Protein AF-A0A1F1QFQ6-F1 (afdb_monomer_lite)

Foldseek 3Di:
DDPDDPPPPDPDWAKKKKAFCPDPCVPDQADALLVCAPWAEAEEADPDPVVVVNQVSNVVSPHGHHHPYYYHDPLVSLVCRLVVVTMYIDTPVVDDPVSCVRMHIHHYPDGD

Structure (mmCIF, N/CA/C/O backbone):
data_AF-A0A1F1QF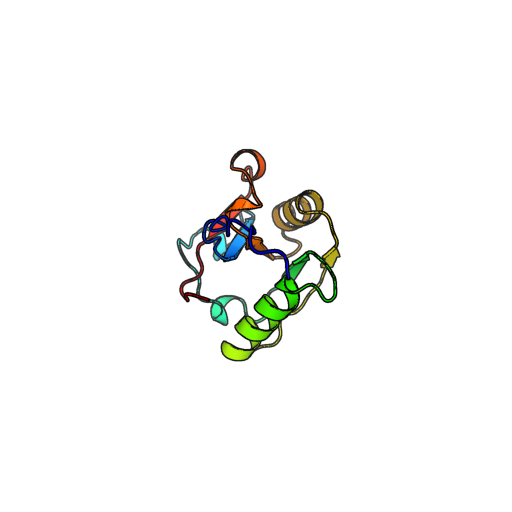Q6-F1
#
_entry.id   AF-A0A1F1QFQ6-F1
#
loop_
_atom_site.group_PDB
_atom_site.id
_atom_site.type_symbol
_atom_site.label_atom_id
_atom_site.label_alt_id
_atom_site.label_comp_id
_atom_site.label_asym_id
_atom_site.label_entity_id
_atom_site.label_seq_id
_atom_site.pdbx_PDB_ins_code
_atom_site.Cartn_x
_atom_site.Cartn_y
_atom_site.Cartn_z
_atom_site.occupancy
_atom_site.B_iso_or_equiv
_atom_site.auth_seq_id
_atom_site.auth_comp_id
_atom_site.auth_asym_id
_atom_site.auth_atom_id
_atom_site.pdbx_PDB_model_num
ATOM 1 N N . MET A 1 1 ? 36.930 -6.277 -19.222 1.00 47.19 1 MET A N 1
ATOM 2 C CA . MET A 1 1 ? 36.240 -6.830 -18.038 1.00 47.19 1 MET A CA 1
ATOM 3 C C . MET A 1 1 ? 36.859 -6.169 -16.820 1.00 47.19 1 MET A C 1
ATOM 5 O O . MET A 1 1 ? 38.030 -6.411 -16.578 1.00 47.19 1 MET A O 1
ATOM 9 N N . HIS A 1 2 ? 36.131 -5.277 -16.145 1.00 47.06 2 HIS A N 1
ATOM 10 C CA . HIS A 1 2 ? 36.569 -4.670 -14.883 1.00 47.06 2 HIS A CA 1
ATOM 11 C C . HIS A 1 2 ? 35.877 -5.403 -13.726 1.00 47.06 2 HIS A C 1
ATOM 13 O O . HIS A 1 2 ? 34.645 -5.441 -13.729 1.00 47.06 2 HIS A O 1
ATOM 19 N N . PRO A 1 3 ? 36.620 -6.008 -12.786 1.00 56.09 3 PRO A N 1
ATOM 20 C CA . PRO A 1 3 ? 36.057 -6.707 -11.646 1.00 56.09 3 PRO A CA 1
ATOM 21 C C . PRO A 1 3 ? 36.220 -5.832 -10.403 1.00 56.09 3 PRO A C 1
ATOM 23 O O . PRO A 1 3 ? 37.232 -5.952 -9.745 1.00 56.09 3 PRO A O 1
ATOM 26 N N . ASP A 1 4 ? 35.282 -4.926 -10.139 1.00 51.25 4 ASP A N 1
ATOM 27 C CA . ASP A 1 4 ? 35.125 -4.261 -8.832 1.00 51.25 4 ASP A CA 1
ATOM 28 C C . ASP A 1 4 ? 33.748 -3.583 -8.820 1.00 51.25 4 ASP A C 1
ATOM 30 O O . ASP A 1 4 ? 33.601 -2.368 -8.926 1.00 51.25 4 ASP A O 1
ATOM 34 N N . PHE A 1 5 ? 32.698 -4.403 -8.804 1.00 58.12 5 PHE A N 1
ATOM 35 C CA . PHE A 1 5 ? 31.388 -3.960 -8.343 1.00 58.12 5 PHE A CA 1
ATOM 36 C C . PHE A 1 5 ? 31.164 -4.643 -7.001 1.00 58.12 5 PHE A C 1
ATOM 38 O O . PHE A 1 5 ? 30.813 -5.822 -6.952 1.00 58.12 5 PHE A O 1
ATOM 45 N N . ASP A 1 6 ? 31.394 -3.902 -5.921 1.00 52.31 6 ASP A N 1
ATOM 46 C CA . ASP A 1 6 ? 30.874 -4.269 -4.613 1.00 52.31 6 ASP A CA 1
ATOM 47 C C . ASP A 1 6 ? 29.348 -4.277 -4.721 1.00 52.31 6 ASP A C 1
ATOM 49 O O . ASP A 1 6 ? 28.697 -3.236 -4.856 1.00 52.31 6 ASP A O 1
ATOM 53 N N . TYR A 1 7 ? 28.764 -5.474 -4.729 1.00 58.69 7 TYR A N 1
ATOM 54 C CA . TYR A 1 7 ? 27.325 -5.637 -4.605 1.00 58.69 7 TYR A CA 1
ATOM 55 C C . TYR A 1 7 ? 26.935 -5.194 -3.194 1.00 58.69 7 TYR A C 1
ATOM 57 O O . TYR A 1 7 ? 26.991 -5.968 -2.240 1.00 58.69 7 TYR A O 1
ATOM 65 N N . LEU A 1 8 ? 26.545 -3.928 -3.056 1.00 58.75 8 LEU A N 1
ATOM 66 C CA . LEU A 1 8 ? 25.793 -3.471 -1.897 1.00 58.75 8 LEU A CA 1
ATOM 67 C C . LEU A 1 8 ? 24.484 -4.261 -1.897 1.00 58.75 8 LEU A C 1
ATOM 69 O O . LEU A 1 8 ? 23.662 -4.103 -2.801 1.00 58.75 8 LEU A O 1
ATOM 73 N N . PHE A 1 9 ? 24.314 -5.148 -0.917 1.00 49.47 9 PHE A N 1
ATOM 74 C CA . PHE A 1 9 ? 23.027 -5.773 -0.645 1.00 49.47 9 PHE A CA 1
ATOM 75 C C . PHE A 1 9 ? 22.028 -4.645 -0.375 1.00 49.47 9 PHE A C 1
ATOM 77 O O . PHE A 1 9 ? 22.041 -4.034 0.692 1.00 49.47 9 PHE A O 1
ATOM 84 N N . PHE A 1 10 ? 21.212 -4.319 -1.379 1.00 53.94 10 PHE A N 1
ATOM 85 C CA . PHE A 1 10 ? 20.061 -3.453 -1.191 1.00 53.94 10 PHE A CA 1
ATOM 86 C C . PHE A 1 10 ? 19.142 -4.182 -0.221 1.00 53.94 10 PHE A C 1
ATOM 88 O O . PHE A 1 10 ? 18.699 -5.293 -0.495 1.00 53.94 10 PHE A O 1
ATOM 95 N N . GLU A 1 11 ? 18.948 -3.578 0.944 1.00 54.47 11 GLU A N 1
ATOM 96 C CA . GLU A 1 11 ? 18.015 -4.025 1.966 1.00 54.47 11 GLU A CA 1
ATOM 97 C C . GLU A 1 11 ? 16.687 -4.488 1.339 1.00 54.47 11 GLU A C 1
ATOM 99 O O . GLU A 1 11 ? 16.090 -3.736 0.566 1.00 54.47 11 GLU A O 1
ATOM 104 N N . ASP A 1 12 ? 16.204 -5.681 1.708 1.00 69.50 12 ASP A N 1
ATOM 105 C CA . ASP A 1 12 ? 14.879 -6.150 1.290 1.00 69.50 12 ASP A CA 1
ATOM 106 C C . ASP A 1 12 ? 13.823 -5.102 1.693 1.00 69.50 12 ASP A C 1
ATOM 108 O O . ASP A 1 12 ? 13.755 -4.657 2.848 1.00 69.50 12 ASP A O 1
ATOM 112 N N . ASP A 1 13 ? 13.042 -4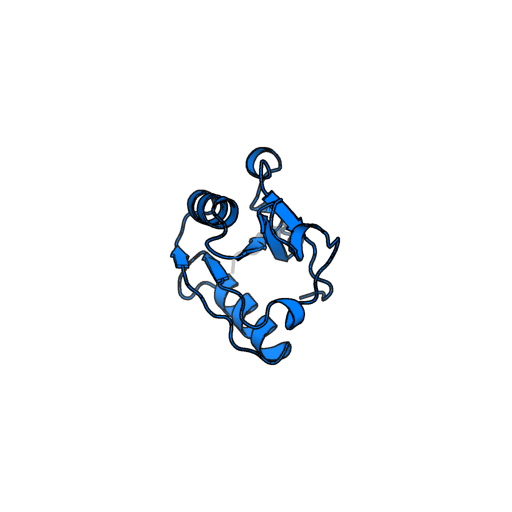.641 0.717 1.00 79.38 13 ASP A N 1
ATOM 113 C CA . ASP A 1 13 ? 11.899 -3.752 0.913 1.00 79.38 13 ASP A CA 1
ATOM 114 C C . ASP A 1 13 ? 10.634 -4.498 0.500 1.00 79.38 13 ASP A C 1
ATOM 116 O O . ASP A 1 13 ? 10.601 -5.205 -0.510 1.00 79.38 13 ASP A O 1
ATOM 120 N N . GLU A 1 14 ? 9.589 -4.350 1.301 1.00 84.38 14 GLU A N 1
ATOM 121 C CA . GLU A 1 14 ? 8.351 -5.102 1.149 1.00 84.38 14 GLU A CA 1
ATOM 122 C C . GLU A 1 14 ? 7.237 -4.188 0.646 1.00 84.38 14 GLU A C 1
ATOM 124 O O . GLU A 1 14 ? 7.159 -3.006 0.990 1.00 84.38 14 GLU A O 1
ATOM 129 N N . LEU A 1 15 ? 6.313 -4.753 -0.127 1.00 85.19 15 LEU A N 1
ATOM 130 C CA . LEU A 1 15 ? 5.074 -4.071 -0.477 1.00 85.19 15 LEU A CA 1
ATOM 131 C C . LEU A 1 15 ? 4.181 -3.921 0.760 1.00 85.19 15 LEU A C 1
ATOM 133 O O . LEU A 1 15 ? 3.961 -4.869 1.514 1.00 85.19 15 LEU A O 1
ATOM 137 N N . ALA A 1 16 ? 3.606 -2.734 0.928 1.00 90.56 16 ALA A N 1
ATOM 138 C CA . ALA A 1 16 ? 2.539 -2.491 1.886 1.00 90.56 16 ALA A CA 1
ATOM 139 C C . ALA A 1 16 ? 1.371 -1.750 1.253 1.00 90.56 16 ALA A C 1
ATOM 141 O O . ALA A 1 16 ? 1.514 -0.973 0.305 1.00 90.56 16 ALA A O 1
ATOM 142 N N . LEU A 1 17 ? 0.204 -1.976 1.843 1.00 94.06 17 LEU A N 1
ATOM 143 C CA . LEU A 1 17 ? -1.012 -1.260 1.528 1.00 94.06 17 LEU A CA 1
ATOM 144 C C . LEU A 1 17 ? -1.120 -0.006 2.400 1.00 94.06 17 LEU A C 1
ATOM 146 O O . LEU A 1 17 ? -1.007 -0.063 3.624 1.00 94.06 17 LEU A O 1
ATOM 150 N N . PHE A 1 18 ? -1.427 1.119 1.768 1.00 95.62 18 PHE A N 1
ATOM 151 C CA . PHE A 1 18 ? -1.716 2.389 2.414 1.00 95.62 18 PHE A CA 1
ATOM 152 C C . PHE A 1 18 ? -3.176 2.758 2.160 1.00 95.62 18 PHE A C 1
ATOM 154 O O . PHE A 1 18 ? -3.638 2.826 1.018 1.00 95.62 18 PHE A O 1
ATOM 161 N N . VAL A 1 19 ? -3.906 3.002 3.247 1.00 97.12 19 VAL A N 1
ATOM 162 C CA . VAL A 1 19 ? -5.317 3.412 3.234 1.00 97.12 19 VAL A CA 1
ATOM 163 C C . VAL A 1 19 ? -5.528 4.612 4.151 1.00 97.12 19 VAL A C 1
ATOM 165 O O . VAL A 1 19 ? -4.753 4.828 5.080 1.00 97.12 19 VAL A O 1
ATOM 168 N N . ALA A 1 20 ? -6.601 5.380 3.950 1.00 97.50 20 ALA A N 1
ATOM 169 C CA . ALA A 1 20 ? -7.011 6.382 4.935 1.00 97.50 20 ALA A CA 1
ATOM 170 C C . ALA A 1 20 ? -7.288 5.715 6.289 1.00 97.50 20 ALA A C 1
ATOM 172 O O . ALA A 1 20 ? -7.957 4.681 6.329 1.00 97.50 20 ALA A O 1
ATOM 173 N N . SER A 1 21 ? -6.900 6.339 7.407 1.00 95.62 21 SER A N 1
ATOM 174 C CA . SER A 1 21 ? -7.197 5.801 8.750 1.00 95.62 21 SER A CA 1
ATOM 175 C C . SER A 1 21 ? -8.700 5.631 9.017 1.00 95.62 21 SER A C 1
ATOM 177 O O . SER A 1 21 ? -9.096 4.860 9.884 1.00 95.62 21 SER A O 1
ATOM 179 N N . LYS A 1 22 ? -9.547 6.351 8.270 1.00 93.75 22 LYS A N 1
ATOM 180 C CA . LYS A 1 22 ? -11.014 6.269 8.339 1.00 93.75 22 LYS A CA 1
ATOM 181 C C . LYS A 1 22 ? -11.616 5.162 7.455 1.00 93.75 22 LYS A C 1
ATOM 183 O O . LYS A 1 22 ? -12.818 4.929 7.528 1.00 93.75 22 LYS A O 1
ATOM 188 N N . SER A 1 23 ? -10.819 4.502 6.612 1.00 92.88 23 SER A N 1
ATOM 189 C CA . SER A 1 23 ? -11.281 3.402 5.757 1.00 92.88 23 SER A CA 1
ATOM 190 C C . SER A 1 23 ? -11.651 2.174 6.600 1.00 92.88 23 SER A C 1
ATOM 192 O O . SER A 1 23 ? -10.952 1.880 7.572 1.00 92.88 23 SER A O 1
ATOM 194 N N . PRO A 1 24 ? -12.677 1.384 6.226 1.00 90.56 24 PRO A N 1
ATOM 195 C CA . PRO A 1 24 ? -12.961 0.102 6.874 1.00 90.56 24 PRO A CA 1
ATOM 196 C C . PRO A 1 24 ? -11.748 -0.840 6.926 1.00 90.56 24 PRO A C 1
ATOM 198 O O . PRO A 1 24 ? -11.567 -1.550 7.915 1.00 90.56 24 PRO A O 1
ATOM 201 N N . LEU A 1 25 ? -10.882 -0.800 5.903 1.00 90.12 25 LEU A N 1
ATOM 202 C CA . LEU A 1 25 ? -9.655 -1.601 5.840 1.00 90.12 25 LEU A CA 1
ATOM 203 C C . LEU A 1 25 ? -8.649 -1.235 6.938 1.00 90.12 25 LEU A C 1
ATOM 205 O O . LEU A 1 25 ? -7.902 -2.101 7.380 1.00 90.12 25 LEU A O 1
ATOM 209 N N . ALA A 1 26 ? -8.667 0.004 7.441 1.00 92.06 26 ALA A N 1
ATOM 210 C CA . ALA A 1 26 ? -7.744 0.458 8.482 1.00 92.06 26 ALA A CA 1
ATOM 211 C C . ALA A 1 26 ? -7.947 -0.248 9.836 1.00 92.06 26 ALA A C 1
ATOM 213 O O . ALA A 1 26 ? -7.087 -0.152 10.711 1.00 92.06 26 ALA A O 1
ATOM 214 N N . LYS A 1 27 ? -9.071 -0.960 10.014 1.00 90.75 27 LYS A N 1
ATOM 215 C CA . LYS A 1 27 ? -9.345 -1.791 11.197 1.00 90.75 27 LYS A CA 1
ATOM 216 C C . LYS A 1 27 ? -8.610 -3.133 11.170 1.00 90.75 27 LYS A C 1
ATOM 218 O O . LYS A 1 27 ? -8.535 -3.798 12.199 1.00 90.75 27 LYS A O 1
ATOM 223 N N . LYS A 1 28 ? -8.104 -3.553 10.008 1.00 88.81 28 LYS A N 1
ATOM 224 C CA . LYS A 1 28 ? -7.302 -4.771 9.871 1.00 88.81 28 LYS A CA 1
ATOM 225 C C . LYS A 1 28 ? -5.849 -4.475 10.274 1.00 88.81 28 LYS A C 1
ATOM 227 O O . LYS A 1 28 ? -5.416 -3.328 10.238 1.00 88.81 28 LYS A O 1
ATOM 232 N N . GLN A 1 29 ? -5.098 -5.496 10.681 1.00 81.38 29 GLN A N 1
ATOM 233 C CA . GLN A 1 29 ? -3.632 -5.393 10.818 1.00 81.38 29 GLN A CA 1
ATOM 234 C C . GLN A 1 29 ? -2.921 -5.829 9.534 1.00 81.38 29 GLN A C 1
ATOM 236 O O . GLN A 1 29 ? -1.908 -5.249 9.158 1.00 81.38 29 GLN A O 1
ATOM 241 N N . GLN A 1 30 ? -3.503 -6.809 8.846 1.00 87.94 30 GLN A N 1
ATOM 242 C CA . GLN A 1 30 ? -2.991 -7.401 7.621 1.00 87.94 30 GLN A CA 1
ATOM 243 C C . GLN A 1 30 ? -4.148 -7.616 6.643 1.00 87.94 30 GLN A C 1
ATOM 245 O O . GLN A 1 30 ? -5.298 -7.799 7.059 1.00 87.94 30 GLN A O 1
ATOM 250 N N . VAL A 1 31 ? -3.851 -7.592 5.348 1.00 91.25 31 VAL A N 1
ATOM 251 C CA . VAL A 1 31 ? -4.818 -7.870 4.280 1.00 91.25 31 VAL A CA 1
ATOM 252 C C . VAL A 1 31 ? -4.267 -8.902 3.309 1.00 91.25 31 VAL A C 1
ATOM 254 O O . VAL A 1 31 ? -3.068 -8.939 3.044 1.00 91.25 31 VAL A O 1
ATOM 257 N N . LYS A 1 32 ? -5.151 -9.729 2.753 1.00 90.94 32 LYS A N 1
ATOM 258 C CA . LYS A 1 32 ? -4.816 -10.540 1.578 1.00 90.94 32 LYS A CA 1
ATOM 259 C C . LYS A 1 32 ? -4.982 -9.694 0.332 1.00 90.94 32 LYS A C 1
ATOM 261 O O . LYS A 1 32 ? -5.878 -8.851 0.284 1.00 90.94 32 LYS A O 1
ATOM 266 N N . LEU A 1 33 ? -4.194 -9.951 -0.702 1.00 89.12 33 LEU A N 1
ATOM 267 C CA . LEU A 1 33 ? -4.334 -9.207 -1.951 1.00 89.12 33 LEU A CA 1
ATOM 268 C C . LEU A 1 33 ? -5.707 -9.430 -2.595 1.00 89.12 33 LEU A C 1
ATOM 270 O O . LEU A 1 33 ? -6.272 -8.505 -3.173 1.00 89.12 33 LEU A O 1
ATOM 274 N N . ALA A 1 34 ? -6.272 -10.630 -2.439 1.00 89.44 34 ALA A N 1
ATOM 275 C CA . ALA A 1 34 ? -7.627 -10.965 -2.879 1.00 89.44 34 ALA A CA 1
ATOM 276 C C . ALA A 1 34 ? -8.712 -10.086 -2.225 1.00 89.44 34 ALA A C 1
ATOM 278 O O . ALA A 1 34 ? -9.727 -9.802 -2.857 1.00 89.44 34 ALA A O 1
ATOM 279 N N . ASP A 1 35 ? -8.487 -9.588 -1.000 1.00 90.94 35 ASP A N 1
ATOM 280 C CA . ASP A 1 35 ? -9.426 -8.683 -0.316 1.00 90.94 35 ASP A CA 1
ATOM 281 C C . ASP A 1 35 ? -9.510 -7.303 -0.997 1.00 90.94 35 ASP A C 1
ATOM 283 O O . ASP A 1 35 ? -10.390 -6.507 -0.669 1.00 90.94 35 ASP A O 1
ATOM 287 N N . LEU A 1 36 ? -8.572 -6.991 -1.898 1.00 92.81 36 LEU A N 1
ATOM 288 C CA . LEU A 1 36 ? -8.484 -5.709 -2.599 1.00 92.81 36 LEU A CA 1
ATOM 289 C C . LEU A 1 36 ? -9.140 -5.749 -3.985 1.00 92.81 36 LEU A C 1
ATOM 291 O O . LEU A 1 36 ? -9.126 -4.745 -4.700 1.00 92.81 36 LEU A O 1
ATOM 295 N N . ALA A 1 37 ? -9.731 -6.883 -4.370 1.00 92.94 37 ALA A N 1
ATOM 296 C CA . ALA A 1 37 ? -10.480 -7.000 -5.611 1.00 92.94 37 ALA A CA 1
ATOM 297 C C . ALA A 1 37 ? -11.592 -5.935 -5.682 1.00 92.94 37 ALA A C 1
ATOM 299 O O . ALA A 1 37 ? -12.366 -5.746 -4.743 1.00 92.94 37 ALA A O 1
ATOM 300 N N . GLY A 1 38 ? -11.654 -5.209 -6.801 1.00 92.44 38 GLY A N 1
ATOM 301 C CA . GLY A 1 38 ? -12.608 -4.113 -7.010 1.00 92.44 38 GLY A CA 1
ATOM 302 C C . GLY A 1 38 ? -12.223 -2.775 -6.365 1.00 92.44 38 GLY A C 1
ATOM 303 O O . GLY A 1 38 ? -12.935 -1.786 -6.549 1.00 92.44 38 GLY A O 1
ATOM 304 N N . ALA A 1 39 ? -11.101 -2.698 -5.645 1.00 94.44 39 ALA A N 1
ATOM 305 C CA . ALA A 1 39 ? -10.595 -1.431 -5.135 1.00 94.44 39 ALA A CA 1
ATOM 306 C C . ALA A 1 39 ? -10.071 -0.525 -6.263 1.00 94.44 39 ALA A C 1
ATOM 308 O O . ALA A 1 39 ? -9.650 -0.981 -7.325 1.00 94.44 39 ALA A O 1
ATOM 309 N N . ARG A 1 40 ? -10.074 0.786 -6.002 1.00 95.38 40 ARG A N 1
ATOM 310 C CA . ARG A 1 40 ? -9.465 1.805 -6.865 1.00 95.38 40 ARG A CA 1
ATOM 311 C C . ARG A 1 40 ? -7.996 1.967 -6.477 1.00 95.38 40 ARG A C 1
ATOM 313 O O . ARG A 1 40 ? -7.720 2.438 -5.376 1.00 95.38 40 ARG A O 1
ATOM 320 N N . PHE A 1 41 ? -7.075 1.586 -7.351 1.00 94.12 41 PHE A N 1
ATOM 321 C CA . PHE A 1 41 ? -5.636 1.640 -7.103 1.00 94.12 41 PHE A CA 1
ATOM 322 C C . PHE A 1 41 ? -5.032 2.973 -7.551 1.00 94.12 41 PHE A C 1
ATOM 324 O O . PHE A 1 41 ? -5.325 3.486 -8.632 1.00 94.12 41 PHE A O 1
ATOM 331 N N . LEU A 1 42 ? -4.160 3.509 -6.705 1.00 93.81 42 LEU A N 1
ATOM 332 C CA . LEU A 1 42 ? -3.309 4.668 -6.937 1.00 93.81 42 LEU A CA 1
ATOM 333 C C . LEU A 1 42 ? -1.863 4.160 -6.890 1.00 93.81 42 LEU A C 1
ATOM 335 O O . LEU A 1 42 ? -1.454 3.587 -5.879 1.00 93.81 42 LEU A O 1
ATOM 339 N N . THR A 1 43 ? -1.095 4.318 -7.964 1.00 87.62 43 THR A N 1
ATOM 340 C CA . THR A 1 43 ? 0.254 3.730 -8.055 1.00 87.62 43 THR A CA 1
ATOM 341 C C . THR A 1 43 ? 1.272 4.680 -8.671 1.00 87.62 43 THR A C 1
ATOM 343 O O . THR A 1 43 ? 0.923 5.689 -9.292 1.00 87.62 43 THR A O 1
ATOM 346 N N . LEU A 1 44 ? 2.548 4.342 -8.476 1.00 84.25 44 LEU A N 1
ATOM 347 C CA . LEU A 1 44 ? 3.664 5.024 -9.106 1.00 84.25 44 LEU A CA 1
ATOM 348 C C . LEU A 1 44 ? 3.910 4.527 -10.536 1.00 84.25 44 LEU A C 1
ATOM 350 O O . LEU A 1 44 ? 4.276 3.368 -10.750 1.00 84.25 44 LEU A O 1
ATOM 354 N N . GLY A 1 45 ? 3.809 5.468 -11.471 1.00 74.62 45 GLY A N 1
ATOM 355 C CA . GLY A 1 45 ? 4.191 5.361 -12.872 1.00 74.62 45 GLY A CA 1
ATOM 356 C C . GLY A 1 45 ? 3.324 4.425 -13.713 1.00 74.62 45 GLY A C 1
ATOM 357 O O . GLY A 1 45 ? 2.734 3.464 -13.225 1.00 74.62 45 GLY A O 1
ATOM 358 N N . GLU A 1 46 ? 3.288 4.717 -15.009 1.00 60.78 46 GLU A N 1
ATOM 359 C CA . GLU A 1 46 ? 2.911 3.753 -16.037 1.00 60.78 46 GLU A CA 1
ATOM 360 C C . GLU A 1 46 ? 4.170 2.980 -16.468 1.00 60.78 46 GLU A C 1
ATOM 362 O O . GLU A 1 46 ? 5.226 3.564 -16.715 1.00 60.78 46 GLU A O 1
ATOM 367 N N . ARG A 1 47 ? 4.070 1.655 -16.596 1.00 60.78 47 ARG A N 1
ATOM 368 C CA . ARG A 1 47 ? 5.093 0.723 -17.109 1.00 60.78 47 ARG A CA 1
ATOM 369 C C . ARG A 1 47 ? 6.333 0.548 -16.232 1.00 60.78 47 ARG A C 1
ATOM 371 O O . ARG A 1 47 ? 7.323 -0.034 -16.692 1.00 60.78 47 ARG A O 1
ATOM 378 N N . THR A 1 48 ? 6.287 0.977 -14.975 1.00 68.19 48 THR A N 1
ATOM 379 C CA . THR A 1 48 ? 7.366 0.710 -14.017 1.00 68.19 48 THR A CA 1
ATOM 380 C C . THR A 1 48 ? 7.453 -0.790 -13.714 1.00 68.19 48 THR A C 1
ATOM 382 O O . THR A 1 48 ? 6.484 -1.542 -13.848 1.00 68.19 48 THR A O 1
ATOM 385 N N . TYR A 1 49 ? 8.628 -1.258 -13.280 1.00 75.25 49 TYR A N 1
ATOM 386 C CA . TYR A 1 49 ? 8.768 -2.614 -12.727 1.00 75.25 49 TYR A CA 1
ATOM 387 C C . TYR A 1 49 ? 7.785 -2.855 -11.566 1.00 75.25 49 TYR A C 1
ATOM 389 O O . TYR A 1 49 ? 7.278 -3.959 -11.383 1.00 75.25 49 TYR A O 1
ATOM 397 N N . PHE A 1 50 ? 7.477 -1.789 -10.829 1.00 75.38 50 PHE A N 1
ATOM 398 C CA . PHE A 1 50 ? 6.581 -1.784 -9.688 1.00 75.38 50 PHE A CA 1
ATOM 399 C 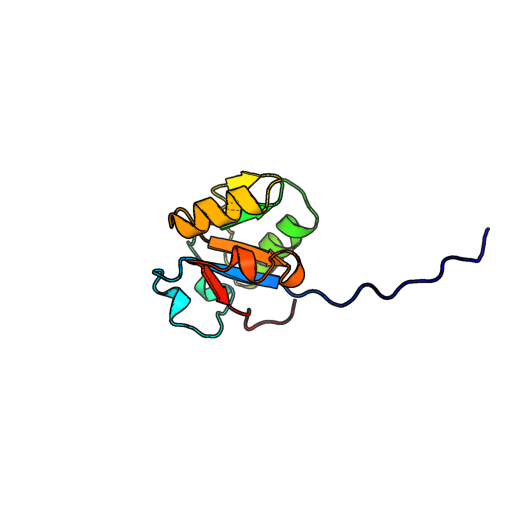C . PHE A 1 50 ? 5.116 -2.045 -10.065 1.00 75.38 50 PHE A C 1
ATOM 401 O O . PHE A 1 50 ? 4.498 -2.956 -9.517 1.00 75.38 50 PHE A O 1
ATOM 408 N N . GLU A 1 51 ? 4.579 -1.323 -11.051 1.00 82.38 51 GLU A N 1
ATOM 409 C CA . GLU A 1 51 ? 3.223 -1.565 -11.557 1.00 82.38 51 GLU A CA 1
ATOM 410 C C . GLU A 1 51 ? 3.072 -3.006 -12.057 1.00 82.38 51 GLU A C 1
ATOM 412 O O . GLU A 1 51 ? 2.121 -3.691 -11.689 1.00 82.38 51 GLU A O 1
ATOM 417 N N . LYS A 1 52 ? 4.048 -3.509 -12.826 1.00 84.00 52 LYS A N 1
ATOM 418 C CA . LYS A 1 52 ? 4.022 -4.892 -13.329 1.00 84.00 52 LYS A CA 1
ATOM 419 C C . LYS A 1 52 ? 3.990 -5.919 -12.197 1.00 84.00 52 LYS A C 1
ATOM 421 O O . LYS A 1 52 ? 3.295 -6.925 -12.322 1.00 84.00 52 LYS A O 1
ATOM 426 N N . LYS A 1 53 ? 4.709 -5.671 -11.094 1.00 82.44 53 LYS A N 1
ATOM 427 C CA . LYS A 1 53 ? 4.642 -6.515 -9.892 1.00 82.44 53 LYS A CA 1
ATOM 428 C C . LYS A 1 53 ? 3.249 -6.502 -9.269 1.00 82.44 53 LYS A C 1
ATOM 430 O O . LYS A 1 53 ? 2.738 -7.574 -8.956 1.00 82.44 53 LYS A O 1
ATOM 435 N N . ILE A 1 54 ? 2.632 -5.327 -9.127 1.00 84.69 54 ILE A N 1
ATOM 436 C CA . ILE A 1 54 ? 1.265 -5.205 -8.600 1.00 84.69 54 ILE A CA 1
ATOM 437 C C . ILE A 1 54 ? 0.280 -5.958 -9.493 1.00 84.69 54 ILE A C 1
ATOM 439 O O . ILE A 1 54 ? -0.469 -6.790 -8.991 1.00 84.69 54 ILE A O 1
ATOM 443 N N . VAL A 1 55 ? 0.319 -5.725 -10.808 1.00 89.31 55 VAL A N 1
ATOM 444 C CA . VAL A 1 55 ? -0.549 -6.407 -11.780 1.00 89.31 55 VAL A CA 1
ATOM 445 C C . VAL A 1 55 ? -0.394 -7.920 -11.675 1.00 89.31 55 VAL A C 1
ATOM 447 O O . VAL A 1 55 ? -1.385 -8.620 -11.497 1.00 89.31 55 VAL A O 1
ATOM 450 N N . ALA A 1 56 ? 0.838 -8.433 -11.695 1.00 88.44 56 ALA A N 1
ATOM 451 C CA . ALA A 1 56 ? 1.087 -9.867 -11.589 1.00 88.44 56 ALA A CA 1
ATOM 452 C C . ALA A 1 56 ? 0.590 -10.456 -10.256 1.00 88.44 56 ALA A C 1
ATOM 454 O O . ALA A 1 56 ? 0.069 -11.571 -10.231 1.00 88.44 56 ALA A O 1
ATOM 455 N N . ALA A 1 57 ? 0.738 -9.728 -9.146 1.00 85.12 57 ALA A N 1
ATOM 456 C CA . ALA A 1 57 ? 0.237 -10.150 -7.842 1.00 85.12 57 ALA A CA 1
ATOM 457 C C . ALA A 1 57 ? -1.303 -10.192 -7.814 1.00 85.12 57 ALA A C 1
ATOM 459 O O . ALA A 1 57 ? -1.880 -11.195 -7.394 1.00 85.12 57 ALA A O 1
ATOM 460 N N . CYS A 1 58 ? -1.972 -9.156 -8.330 1.00 89.88 58 CYS A N 1
ATOM 461 C CA . CYS A 1 58 ? -3.431 -9.101 -8.458 1.00 89.88 58 CYS A CA 1
ATOM 462 C C . CYS A 1 58 ? -3.966 -10.224 -9.354 1.00 89.88 58 CYS A C 1
ATOM 464 O O . CYS A 1 58 ? -4.888 -10.940 -8.959 1.00 89.88 58 CYS A O 1
ATOM 466 N N . GLN A 1 59 ? -3.324 -10.462 -10.500 1.00 91.50 59 GLN A N 1
ATOM 467 C CA . GLN A 1 59 ? -3.684 -11.543 -11.417 1.00 91.50 59 GLN A CA 1
ATOM 468 C C . GLN A 1 59 ? -3.551 -12.918 -10.757 1.00 91.50 59 GLN A C 1
ATOM 470 O O . GLN A 1 59 ? -4.452 -13.747 -10.876 1.00 91.50 59 GLN A O 1
ATOM 475 N N . LYS A 1 60 ? -2.474 -13.157 -9.992 1.00 89.38 60 LYS A N 1
ATOM 476 C CA . LYS A 1 60 ? -2.317 -14.387 -9.192 1.00 89.38 60 LYS A CA 1
ATOM 477 C C . LYS A 1 60 ? -3.404 -14.537 -8.125 1.00 89.38 60 LYS A C 1
ATOM 479 O O . LYS A 1 60 ? -3.795 -15.660 -7.820 1.00 89.38 60 LYS A O 1
ATOM 484 N N . ALA A 1 61 ? -3.901 -13.427 -7.583 1.00 88.56 61 ALA A N 1
ATOM 485 C CA . ALA A 1 61 ? -5.032 -13.398 -6.660 1.00 88.56 61 ALA A CA 1
ATOM 486 C C . ALA A 1 61 ? -6.407 -13.499 -7.360 1.00 88.56 61 ALA A C 1
ATOM 488 O O . ALA A 1 61 ? -7.430 -13.541 -6.677 1.00 88.56 61 ALA A O 1
ATOM 489 N N . GLY A 1 62 ? -6.447 -13.572 -8.697 1.00 91.50 62 GLY A N 1
ATOM 490 C CA . GLY A 1 62 ? -7.653 -13.836 -9.486 1.00 91.50 62 GLY A CA 1
ATOM 491 C C . GLY A 1 62 ? -8.409 -12.599 -9.978 1.00 91.50 62 GLY A C 1
ATOM 492 O O . GLY A 1 62 ? -9.577 -12.729 -10.339 1.00 91.50 62 GLY A O 1
ATOM 493 N N . TYR A 1 63 ? -7.793 -11.410 -9.992 1.00 93.56 63 TYR A N 1
ATOM 494 C CA . TYR A 1 63 ? -8.431 -10.187 -10.498 1.00 93.56 63 TYR A CA 1
ATOM 495 C C . TYR A 1 63 ? -7.448 -9.232 -11.192 1.00 93.56 63 TYR A C 1
ATOM 497 O O . TYR A 1 63 ? -6.245 -9.270 -10.956 1.00 93.56 63 TYR A O 1
ATOM 505 N N . GLU A 1 64 ? -7.973 -8.332 -12.023 1.00 91.50 64 GLU A N 1
ATOM 506 C CA . GLU A 1 64 ? -7.200 -7.225 -12.602 1.00 91.50 64 GLU A CA 1
ATOM 507 C C . GLU A 1 64 ? -7.346 -5.965 -11.730 1.00 91.50 64 GLU A C 1
ATOM 509 O O . GLU A 1 64 ? -8.472 -5.615 -11.350 1.00 91.50 64 GLU A O 1
ATOM 514 N N . PRO A 1 65 ? -6.250 -5.269 -11.380 1.00 92.00 65 PRO A N 1
ATOM 515 C CA . PRO A 1 65 ? -6.331 -4.048 -10.589 1.00 92.00 65 PRO A CA 1
ATOM 516 C C . PRO A 1 65 ? -6.961 -2.908 -11.401 1.00 92.00 65 PRO A C 1
ATOM 518 O O . PRO A 1 65 ? -6.628 -2.685 -12.562 1.00 92.00 65 PRO A O 1
ATOM 521 N N . ASN A 1 66 ? -7.846 -2.134 -10.771 1.00 93.69 66 ASN A N 1
ATOM 522 C CA . ASN A 1 66 ? -8.413 -0.925 -11.368 1.00 93.69 66 ASN A CA 1
ATOM 523 C C . ASN A 1 66 ? -7.564 0.296 -10.995 1.00 93.69 66 ASN A C 1
ATOM 525 O O . ASN A 1 66 ? -7.795 0.914 -9.951 1.00 93.69 66 ASN A O 1
ATOM 529 N N . PHE A 1 67 ? -6.578 0.641 -11.823 1.00 91.81 67 PHE A N 1
ATOM 530 C CA . PHE A 1 67 ? -5.785 1.853 -11.627 1.00 91.81 67 PHE A CA 1
ATOM 531 C C . PHE A 1 67 ? -6.594 3.096 -12.002 1.00 91.81 67 PHE A C 1
ATOM 533 O O . PHE A 1 67 ? -6.948 3.304 -13.157 1.00 91.81 67 PHE A O 1
ATOM 540 N N . VAL A 1 68 ? -6.874 3.944 -11.011 1.00 93.06 68 VAL A N 1
ATOM 541 C CA . VAL A 1 68 ? -7.570 5.227 -11.218 1.00 93.06 68 VAL A CA 1
ATOM 542 C C . VAL A 1 68 ? -6.620 6.420 -11.203 1.00 93.06 68 VAL A C 1
ATOM 544 O O . VAL A 1 68 ? -7.034 7.538 -11.498 1.00 93.06 68 VAL A O 1
ATOM 547 N N . TYR A 1 69 ? -5.360 6.186 -10.834 1.00 91.50 69 TYR A N 1
ATOM 548 C CA . TYR A 1 69 ? -4.281 7.158 -10.927 1.00 91.50 69 TYR A CA 1
ATOM 549 C C . TYR A 1 69 ? -2.928 6.454 -11.042 1.00 91.50 69 TYR A C 1
ATOM 551 O O . TYR A 1 69 ? -2.616 5.554 -10.256 1.00 91.50 69 TYR A O 1
ATOM 559 N N . GLN A 1 70 ? -2.114 6.929 -11.980 1.00 89.69 70 GLN A N 1
ATOM 560 C CA . GLN A 1 70 ? -0.739 6.498 -12.207 1.00 89.69 70 GLN A CA 1
ATOM 561 C C . GLN A 1 70 ? 0.112 7.761 -12.359 1.00 89.69 70 GLN A C 1
ATOM 563 O O . GLN A 1 70 ? -0.074 8.525 -13.302 1.00 89.69 70 GLN A O 1
ATOM 568 N N . GLY A 1 71 ? 0.997 8.032 -11.402 1.00 87.69 71 GLY A N 1
ATOM 569 C CA . GLY A 1 71 ? 1.794 9.265 -11.393 1.00 87.69 71 GLY A CA 1
AT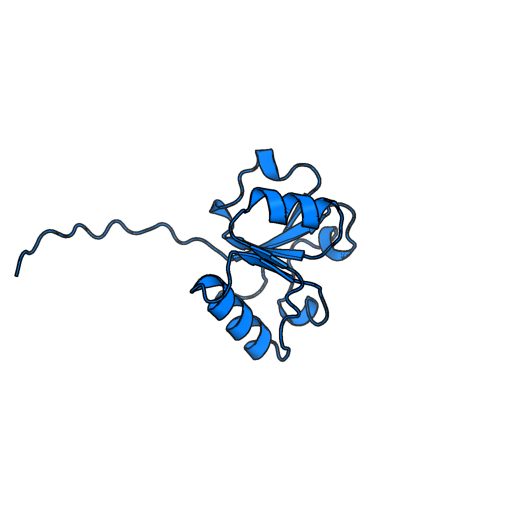OM 570 C C . GLY A 1 71 ? 3.164 9.073 -10.762 1.00 87.69 71 GLY A C 1
ATOM 571 O O . GLY A 1 71 ? 3.493 7.987 -10.315 1.00 87.69 71 GLY A O 1
ATOM 572 N N . GLU A 1 72 ? 3.991 10.111 -10.714 1.00 86.62 72 GLU A N 1
ATOM 573 C CA . GLU A 1 72 ? 5.409 9.966 -10.326 1.00 86.62 72 GLU A CA 1
ATOM 574 C C . GLU A 1 72 ? 5.707 10.394 -8.882 1.00 86.62 72 GLU A C 1
ATOM 576 O O . GLU A 1 72 ? 6.829 10.262 -8.401 1.00 86.62 72 GLU A O 1
ATOM 581 N N . ARG A 1 73 ? 4.711 10.936 -8.173 1.00 90.31 73 ARG A N 1
ATOM 582 C CA . ARG A 1 73 ? 4.894 11.576 -6.866 1.00 90.31 73 ARG A CA 1
ATOM 583 C C . ARG A 1 73 ? 4.164 10.806 -5.775 1.00 90.31 73 ARG A C 1
ATOM 585 O O . ARG A 1 73 ? 2.933 10.806 -5.737 1.00 90.31 73 ARG A O 1
ATOM 592 N N . ILE A 1 74 ? 4.925 10.214 -4.852 1.00 91.75 74 ILE A N 1
ATOM 593 C CA . ILE A 1 74 ? 4.373 9.511 -3.684 1.00 91.75 74 ILE A CA 1
ATOM 594 C C . ILE A 1 74 ? 3.498 10.454 -2.867 1.00 91.75 74 ILE A C 1
ATOM 596 O O . ILE A 1 74 ? 2.392 10.079 -2.494 1.00 91.75 74 ILE A O 1
ATOM 600 N N . GLU A 1 75 ? 3.939 11.695 -2.642 1.00 93.50 75 GLU A N 1
ATOM 601 C CA . GLU A 1 75 ? 3.176 12.658 -1.841 1.00 93.50 75 GLU A CA 1
ATOM 602 C C . GLU A 1 75 ? 1.764 12.869 -2.401 1.00 93.50 75 GLU A C 1
ATOM 604 O O . GLU A 1 75 ? 0.794 12.829 -1.649 1.00 93.50 75 GLU A O 1
ATOM 609 N N . ALA A 1 76 ? 1.635 13.015 -3.725 1.00 94.44 76 ALA A N 1
ATOM 610 C CA . ALA A 1 76 ? 0.340 13.185 -4.376 1.00 94.44 76 ALA A CA 1
ATOM 611 C C . ALA A 1 76 ? -0.557 11.955 -4.171 1.00 94.44 76 ALA A C 1
ATOM 613 O O . ALA A 1 76 ? -1.730 12.092 -3.821 1.00 94.44 76 ALA A O 1
ATOM 614 N N . ILE A 1 77 ? 0.005 10.752 -4.333 1.00 95.12 77 ILE A N 1
ATOM 615 C CA . ILE A 1 77 ? -0.699 9.487 -4.087 1.00 95.12 77 ILE A CA 1
ATOM 616 C C . ILE A 1 77 ? -1.198 9.423 -2.643 1.00 95.12 77 ILE A C 1
ATOM 618 O O . ILE A 1 77 ? -2.374 9.143 -2.416 1.00 95.12 77 ILE A O 1
ATOM 622 N N . LEU A 1 78 ? -0.341 9.730 -1.667 1.00 96.19 78 LEU A N 1
ATOM 623 C CA . LEU A 1 78 ? -0.708 9.710 -0.253 1.00 96.19 78 LEU A CA 1
ATOM 624 C C . LEU A 1 78 ? -1.820 10.721 0.065 1.00 96.19 78 LEU A C 1
ATOM 626 O O . LEU A 1 78 ? -2.739 10.388 0.812 1.00 96.19 78 LEU A O 1
ATOM 630 N N . GLU A 1 79 ? -1.806 11.922 -0.524 1.00 96.50 79 GLU A N 1
ATOM 631 C CA . GLU A 1 79 ? -2.911 12.885 -0.384 1.00 96.50 79 GLU A CA 1
ATOM 632 C C . GLU A 1 79 ? -4.234 12.340 -0.937 1.00 96.50 79 GLU A C 1
ATOM 634 O O . GLU A 1 79 ? -5.274 12.448 -0.283 1.00 96.50 79 GLU A O 1
ATOM 639 N N . MET A 1 80 ? -4.212 11.684 -2.097 1.00 96.81 80 MET A N 1
ATOM 640 C CA . MET A 1 80 ? -5.410 11.059 -2.667 1.00 96.81 80 MET A CA 1
ATOM 641 C C . MET A 1 80 ? -5.931 9.900 -1.809 1.00 96.81 80 MET A C 1
ATOM 643 O O . MET A 1 80 ? -7.145 9.755 -1.639 1.00 96.81 80 MET A O 1
ATOM 647 N N . VAL A 1 81 ? -5.033 9.110 -1.213 1.00 97.38 81 VAL A N 1
ATOM 648 C CA . VAL A 1 81 ? -5.411 8.072 -0.245 1.00 97.38 81 VAL A CA 1
ATOM 649 C C . VAL A 1 81 ? -6.074 8.704 0.980 1.00 97.38 81 VAL A C 1
ATOM 651 O O . VAL A 1 81 ? -7.128 8.227 1.399 1.00 97.38 81 VAL A O 1
ATOM 654 N N . ARG A 1 82 ? -5.526 9.797 1.539 1.00 96.44 82 ARG A N 1
ATOM 655 C CA . ARG A 1 82 ? -6.135 10.512 2.685 1.00 96.44 82 ARG A CA 1
ATOM 656 C C . ARG A 1 82 ? -7.550 10.998 2.374 1.00 96.44 82 ARG A C 1
ATOM 658 O O . ARG A 1 82 ? -8.421 10.931 3.241 1.00 96.44 82 ARG A O 1
ATOM 665 N N . GLN A 1 83 ? -7.785 11.421 1.135 1.00 96.31 83 GLN A N 1
ATOM 666 C CA . GLN A 1 83 ? -9.092 11.846 0.626 1.00 96.31 83 GLN A CA 1
ATOM 667 C C . GLN A 1 83 ? -10.023 10.680 0.241 1.00 96.31 83 GLN A C 1
ATOM 669 O O . GLN A 1 83 ? -11.127 10.918 -0.235 1.00 96.31 83 GLN A O 1
ATOM 674 N N . GLN A 1 84 ? -9.614 9.425 0.468 1.00 95.75 84 GLN A N 1
ATOM 675 C CA . GLN A 1 84 ? -10.383 8.212 0.152 1.00 95.75 84 GLN A CA 1
ATOM 676 C C . GLN A 1 84 ? -10.710 8.040 -1.342 1.00 95.75 84 GLN A C 1
ATOM 678 O O . GLN A 1 84 ? -11.680 7.374 -1.700 1.00 95.75 84 GLN A O 1
ATOM 683 N N . LEU A 1 85 ? -9.882 8.596 -2.231 1.00 95.62 85 LEU A N 1
ATOM 684 C CA . LEU A 1 85 ? -10.050 8.455 -3.685 1.00 95.62 85 LEU A CA 1
ATOM 685 C C . LEU A 1 85 ? -9.571 7.093 -4.214 1.00 95.62 85 LEU A C 1
ATOM 687 O O . LEU A 1 85 ? -9.858 6.729 -5.356 1.00 95.62 85 LEU A O 1
ATOM 691 N N . GLY A 1 86 ? -8.871 6.332 -3.373 1.00 95.31 86 GLY A N 1
ATOM 692 C CA . GLY A 1 86 ? -8.393 4.990 -3.659 1.00 95.31 86 GLY A CA 1
ATOM 693 C C . GLY A 1 86 ? -7.482 4.459 -2.556 1.00 95.31 86 GLY A C 1
ATOM 694 O O . GLY A 1 86 ? -7.382 5.032 -1.468 1.00 95.31 86 GLY A O 1
ATOM 695 N N . ILE A 1 87 ? -6.821 3.351 -2.863 1.00 96.31 87 ILE A N 1
ATOM 696 C CA . ILE A 1 87 ? -5.787 2.716 -2.049 1.00 96.31 87 ILE A CA 1
ATOM 697 C C . ILE A 1 87 ? -4.457 2.747 -2.795 1.00 96.31 87 ILE A C 1
ATOM 699 O O . ILE A 1 87 ? -4.448 2.775 -4.024 1.00 96.31 87 ILE A O 1
ATOM 703 N N . ALA A 1 88 ? -3.342 2.702 -2.071 1.00 94.56 88 ALA A N 1
ATOM 704 C CA . ALA A 1 88 ? -2.024 2.635 -2.690 1.00 94.56 88 ALA A CA 1
ATOM 705 C C . ALA A 1 88 ? -1.256 1.405 -2.215 1.00 94.56 88 ALA A C 1
ATOM 707 O O . ALA A 1 88 ? -1.201 1.129 -1.019 1.00 94.56 88 ALA A O 1
ATOM 708 N N . LEU A 1 89 ? -0.642 0.691 -3.153 1.00 90.69 89 LEU A N 1
ATOM 709 C CA . LEU A 1 89 ? 0.415 -0.269 -2.859 1.00 90.69 89 LEU A CA 1
ATOM 710 C C . LEU A 1 89 ? 1.733 0.444 -3.124 1.00 90.69 89 LEU A C 1
ATOM 712 O O . LEU A 1 89 ? 1.945 0.924 -4.231 1.00 90.69 89 LEU A O 1
ATOM 716 N N . LEU A 1 90 ? 2.584 0.558 -2.110 1.00 89.06 90 LEU A N 1
ATOM 717 C CA . LEU A 1 90 ? 3.892 1.214 -2.190 1.00 89.06 90 LEU A CA 1
ATOM 718 C C . LEU A 1 90 ? 4.912 0.375 -1.422 1.00 89.06 90 LEU A C 1
ATOM 720 O O . LEU A 1 90 ? 4.546 -0.438 -0.571 1.00 89.06 90 LEU A O 1
ATOM 724 N N . MET A 1 91 ? 6.192 0.586 -1.705 1.00 86.56 91 MET A N 1
ATOM 725 C CA . MET A 1 91 ? 7.248 -0.004 -0.893 1.00 86.56 91 MET A CA 1
ATOM 726 C C . MET A 1 91 ? 7.240 0.598 0.520 1.00 86.56 91 MET A C 1
ATOM 728 O O . MET A 1 91 ? 7.111 1.819 0.674 1.00 86.56 91 MET A O 1
ATOM 732 N N . LYS A 1 92 ? 7.370 -0.239 1.556 1.00 89.06 92 LYS A N 1
ATOM 733 C CA . LYS A 1 92 ? 7.264 0.168 2.967 1.00 89.06 92 LYS A CA 1
ATOM 734 C C . LYS A 1 92 ? 8.238 1.280 3.321 1.00 89.06 92 LYS A C 1
ATOM 736 O O . LYS A 1 92 ? 7.840 2.193 4.044 1.00 89.06 92 LYS A O 1
ATOM 741 N N . LYS A 1 93 ? 9.477 1.209 2.825 1.00 88.38 93 LYS A N 1
ATOM 742 C CA . LYS A 1 93 ? 10.537 2.180 3.146 1.00 88.38 93 LYS A CA 1
ATOM 743 C C . LYS A 1 93 ? 10.458 3.460 2.315 1.00 88.38 93 LYS 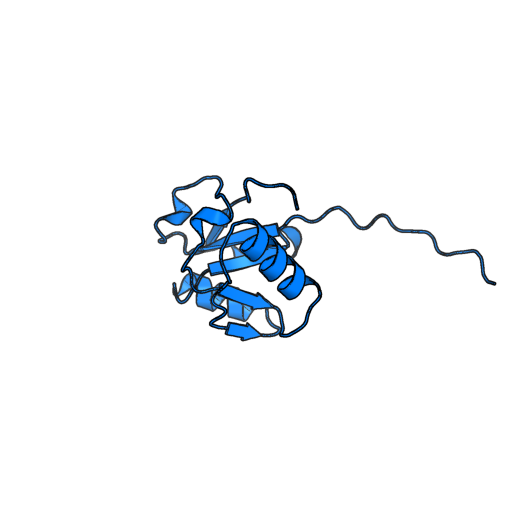A C 1
ATOM 745 O O . LYS A 1 93 ? 11.082 4.453 2.672 1.00 88.38 93 LYS A O 1
ATOM 750 N N . SER A 1 94 ? 9.651 3.479 1.252 1.00 87.50 94 SER A N 1
ATOM 751 C CA . SER A 1 94 ? 9.423 4.688 0.444 1.00 87.50 94 SER A CA 1
ATOM 752 C C . SER A 1 94 ? 8.469 5.694 1.103 1.00 87.50 94 SER A C 1
ATOM 754 O O . SER A 1 94 ? 8.326 6.811 0.611 1.00 87.50 94 SER A O 1
ATOM 756 N N . VAL A 1 95 ? 7.806 5.315 2.203 1.00 91.75 95 VAL A N 1
ATOM 757 C CA . VAL A 1 95 ? 6.912 6.189 2.974 1.00 91.75 95 VAL A CA 1
ATOM 758 C C . VAL A 1 95 ? 7.445 6.318 4.394 1.00 91.75 95 VAL A C 1
ATOM 760 O O . VAL A 1 95 ? 7.506 5.341 5.138 1.00 91.75 95 VAL A O 1
ATOM 763 N N . SER A 1 96 ? 7.806 7.538 4.775 1.00 92.25 96 SER A N 1
ATOM 764 C CA . SER A 1 96 ? 8.294 7.849 6.120 1.00 92.25 96 SER A CA 1
ATOM 765 C C . SER A 1 96 ? 7.154 7.970 7.138 1.00 92.25 96 SER A C 1
ATOM 767 O O . SER A 1 96 ? 6.017 8.295 6.789 1.00 92.25 96 SER A O 1
ATOM 769 N N . ASP A 1 97 ? 7.461 7.774 8.422 1.00 90.75 97 ASP A N 1
ATOM 770 C CA . ASP A 1 97 ? 6.461 7.838 9.497 1.00 90.75 97 ASP A CA 1
ATOM 771 C C . ASP A 1 97 ? 5.772 9.208 9.602 1.00 90.75 97 ASP A C 1
ATOM 773 O O . ASP A 1 97 ? 4.583 9.284 9.915 1.00 90.75 97 ASP A O 1
ATOM 777 N N . SER A 1 98 ? 6.471 10.300 9.272 1.00 92.06 98 SER A N 1
ATOM 778 C CA . SER A 1 98 ? 5.885 11.649 9.248 1.00 92.06 98 SER A CA 1
ATOM 779 C C . SER A 1 98 ? 4.786 11.791 8.189 1.00 92.06 98 SER A C 1
ATOM 781 O O . SER A 1 98 ? 3.840 12.558 8.370 1.00 92.06 98 SER A O 1
ATOM 783 N N . GLN A 1 99 ? 4.859 11.008 7.110 1.00 93.50 99 GLN A N 1
ATOM 784 C CA . GLN A 1 99 ? 3.845 10.973 6.062 1.00 93.50 99 GLN A CA 1
ATOM 785 C C . GLN A 1 99 ? 2.647 10.086 6.439 1.00 93.50 99 GLN A C 1
ATOM 787 O O . GLN A 1 99 ? 1.612 10.165 5.781 1.00 93.50 99 GLN A O 1
ATOM 792 N N . LEU A 1 100 ? 2.715 9.281 7.507 1.00 92.94 100 LEU A N 1
ATOM 793 C CA . LEU A 1 100 ? 1.617 8.388 7.905 1.00 92.94 100 LEU A CA 1
ATOM 794 C C . LEU A 1 100 ? 0.459 9.094 8.624 1.00 92.94 100 LEU A C 1
ATOM 796 O O . LEU A 1 100 ? -0.565 8.465 8.889 1.00 92.94 100 LEU A O 1
ATOM 800 N N . ALA A 1 101 ? 0.565 10.392 8.917 1.00 94.69 101 ALA A N 1
ATOM 801 C CA . ALA A 1 101 ? -0.531 11.149 9.512 1.00 94.69 101 ALA A CA 1
ATOM 802 C C . ALA A 1 101 ? -1.816 11.034 8.659 1.00 94.69 101 ALA A C 1
ATOM 804 O O . ALA A 1 101 ? -1.827 11.360 7.469 1.00 94.69 101 ALA A O 1
ATOM 805 N N . GLY A 1 102 ? -2.906 10.548 9.265 1.00 95.31 102 GLY A N 1
ATOM 806 C CA . GLY A 1 102 ? -4.191 10.319 8.583 1.00 95.31 102 GLY A CA 1
ATOM 807 C C . GLY A 1 102 ? -4.244 9.072 7.689 1.00 95.31 102 GLY A C 1
ATOM 808 O O . GLY A 1 102 ? -5.261 8.832 7.029 1.00 95.31 102 GLY A O 1
ATOM 809 N N . LEU A 1 103 ? -3.183 8.265 7.686 1.00 97.06 103 LEU A N 1
ATOM 810 C CA . LEU A 1 103 ? -3.071 7.020 6.942 1.00 97.06 103 LEU A CA 1
ATOM 811 C C . LEU A 1 103 ? -2.892 5.826 7.879 1.00 97.06 103 LEU A C 1
ATOM 813 O O . LEU A 1 103 ? -2.559 5.941 9.058 1.00 97.06 103 LEU A O 1
ATOM 817 N N . LYS A 1 104 ? -3.138 4.641 7.339 1.00 95.81 104 LYS A N 1
ATOM 818 C CA . LYS A 1 104 ? -2.791 3.370 7.954 1.00 95.81 104 LYS A CA 1
ATOM 819 C C . LYS A 1 104 ? -1.997 2.565 6.936 1.00 95.81 104 LYS A C 1
ATOM 821 O O . LYS A 1 104 ? -2.473 2.342 5.824 1.00 95.81 104 LYS A O 1
ATOM 826 N N . ARG A 1 105 ? -0.801 2.137 7.344 1.00 94.94 105 ARG A N 1
ATOM 827 C CA . ARG A 1 105 ? -0.015 1.119 6.647 1.00 94.94 105 ARG A CA 1
ATOM 828 C C . ARG A 1 105 ? -0.469 -0.262 7.119 1.00 94.94 105 ARG A C 1
ATOM 830 O O . ARG A 1 105 ? -0.644 -0.468 8.322 1.00 94.94 105 ARG A O 1
ATOM 837 N N . LEU A 1 106 ? -0.686 -1.162 6.172 1.00 93.12 106 LEU A N 1
ATOM 838 C CA . LEU A 1 106 ? -1.130 -2.537 6.366 1.00 93.12 106 LEU A CA 1
ATOM 839 C C . LEU A 1 106 ? -0.165 -3.458 5.632 1.00 93.12 106 LEU A C 1
ATOM 841 O O . LEU A 1 106 ? 0.159 -3.220 4.465 1.00 93.12 106 LEU A O 1
ATOM 845 N N . ASP A 1 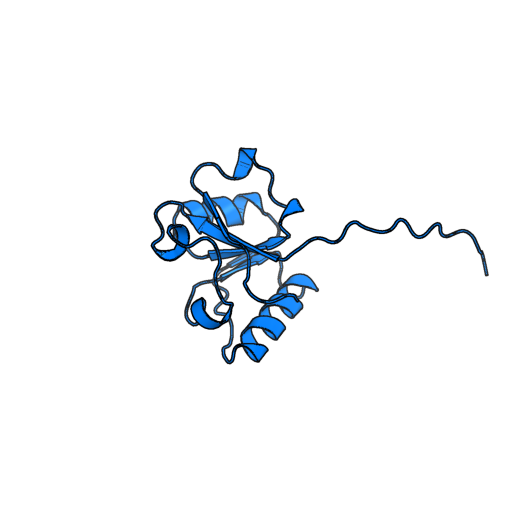107 ? 0.260 -4.515 6.308 1.00 91.06 107 ASP A N 1
ATOM 846 C CA . ASP A 1 107 ? 1.092 -5.532 5.682 1.00 91.06 107 ASP A CA 1
ATOM 847 C C . ASP A 1 107 ? 0.234 -6.428 4.783 1.00 91.06 107 ASP A C 1
ATOM 849 O O . ASP A 1 107 ? -0.955 -6.658 5.044 1.00 91.06 107 ASP A O 1
ATOM 853 N N . LEU A 1 108 ? 0.842 -6.928 3.710 1.00 88.00 108 LEU A N 1
ATOM 854 C CA . LEU A 1 108 ? 0.234 -7.954 2.875 1.00 88.00 108 LEU A CA 1
ATOM 855 C C . LEU A 1 108 ? 0.465 -9.326 3.517 1.00 88.00 108 LEU A C 1
ATOM 857 O O . LEU A 1 108 ? 1.496 -9.567 4.144 1.00 88.00 108 LEU A O 1
ATOM 861 N N . ALA A 1 109 ? -0.526 -10.208 3.414 1.00 83.69 109 ALA A N 1
ATOM 862 C CA . ALA A 1 109 ? -0.451 -11.557 3.971 1.00 83.69 109 ALA A CA 1
ATOM 863 C C . ALA A 1 109 ? 0.461 -12.491 3.177 1.00 83.69 109 ALA A C 1
ATOM 865 O O . ALA A 1 109 ? 0.932 -13.489 3.720 1.00 83.69 109 ALA A O 1
ATOM 866 N N . GLU A 1 110 ? 0.688 -12.191 1.903 1.00 74.69 110 GLU A N 1
ATOM 867 C CA . GLU A 1 110 ? 1.543 -12.992 1.046 1.00 74.69 110 GLU A CA 1
ATOM 868 C C . GLU A 1 110 ? 2.938 -12.353 0.906 1.00 74.69 110 GLU A C 1
ATOM 870 O O . GLU A 1 110 ? 3.075 -11.131 0.822 1.00 74.69 110 GLU A O 1
ATOM 875 N N . SER A 1 111 ? 3.979 -13.189 0.876 1.00 58.31 111 SER A N 1
ATOM 876 C CA . SER A 1 111 ? 5.349 -12.780 0.539 1.00 58.31 111 SER A CA 1
ATOM 877 C C . SER A 1 111 ? 5.511 -12.790 -0.987 1.00 58.31 111 SER A C 1
ATOM 879 O O . SER A 1 111 ? 5.202 -13.804 -1.619 1.00 58.31 111 SER A O 1
ATOM 881 N N . TYR A 1 112 ? 5.963 -11.677 -1.577 1.00 54.62 112 TYR A N 1
ATOM 882 C CA . TYR A 1 112 ? 6.030 -11.452 -3.032 1.00 54.62 112 TYR A CA 1
ATOM 883 C C . TYR A 1 112 ? 7.435 -11.139 -3.536 1.00 54.62 112 TYR A C 1
ATOM 885 O O . TYR A 1 112 ? 8.141 -10.364 -2.858 1.00 54.62 112 TYR A O 1
#

Secondary structure (DSSP, 8-state):
--------------EEEEEETTSGGGG-SEE-GGGGTT-EEEEE-SS-HHHHHHHHHHHHTTS--EEEEEES-HHHHHHHHHTTS-EEEEEGGGS-GGGGTTEEEEEESS--

Radius of gyration: 15.11 Å; chains: 1; bounding box: 50×28×29 Å

pLDDT: mean 85.41, std 13.35, range [47.06, 97.5]

Sequence (112 aa):
MHPDFDYLFFEDDELALFVASKSPLAKKQQVKLADLAGARFLTLGERTYFEKKIVAACQKAGYEPNFVYQGERIEAILEMVRQQLGIALLMKKSVSDSQLAGLKRLDLAESY